Protein AF-A0A502ZAD7-F1 (afdb_monomer_lite)

Foldseek 3Di:
DDDPDDPDDDADPAKDKDWDADPVPRDIDIDIGHGDDPPPD

Secondary structure (DSSP, 8-state):
------------SS-EEEEEE-TTT-SEEEEEE----TT--

Radius of gyration: 15.73 Å; chains: 1; bounding box: 45×20×29 Å

pLDDT: mean 91.61, std 12.92, range [46.81, 98.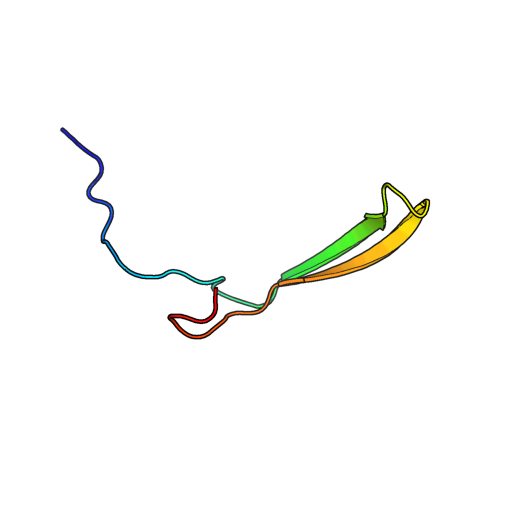5]

Sequence (41 aa):
MGLLLHDYQTTVKSRATLAGIGVHSGKTVTVHFLPADADTG

Structure (mmCIF, N/CA/C/O backbone):
data_AF-A0A502ZAD7-F1
#
_entry.id   AF-A0A502ZAD7-F1
#
loop_
_atom_site.group_PDB
_atom_site.id
_atom_site.type_symbol
_atom_site.label_atom_id
_atom_site.label_alt_id
_atom_site.label_comp_id
_atom_site.label_asym_id
_atom_site.label_entity_id
_atom_site.label_seq_id
_atom_site.pdbx_PDB_ins_code
_atom_site.Cartn_x
_atom_site.Cartn_y
_atom_site.Cartn_z
_atom_site.occupancy
_atom_site.B_iso_or_equiv
_atom_site.auth_seq_id
_atom_site.auth_comp_id
_atom_site.auth_asym_id
_atom_site.auth_atom_id
_atom_site.pdbx_PDB_model_num
ATOM 1 N N . MET A 1 1 ? 33.684 0.152 0.359 1.00 46.81 1 MET A N 1
ATOM 2 C CA . MET A 1 1 ? 32.956 -0.969 -0.273 1.00 46.81 1 MET A CA 1
ATOM 3 C C . MET A 1 1 ? 31.465 -0.698 -0.121 1.00 46.81 1 MET A C 1
ATOM 5 O O . MET A 1 1 ? 30.940 -0.923 0.958 1.00 46.81 1 MET A O 1
ATOM 9 N N . GLY A 1 2 ? 30.838 -0.069 -1.122 1.00 61.06 2 GLY A N 1
ATOM 10 C CA . GLY A 1 2 ? 29.455 0.428 -1.049 1.00 61.06 2 GLY A CA 1
ATOM 11 C C . GLY A 1 2 ? 28.414 -0.592 -1.518 1.00 61.06 2 GLY A C 1
ATOM 12 O O . GLY A 1 2 ? 28.734 -1.482 -2.303 1.00 61.06 2 GL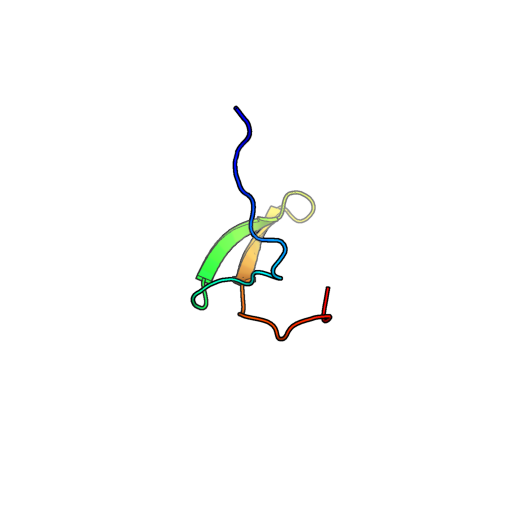Y A O 1
ATOM 13 N N . LEU A 1 3 ? 27.179 -0.455 -1.028 1.00 66.06 3 LEU A N 1
ATOM 14 C CA . LEU A 1 3 ? 26.015 -1.211 -1.493 1.00 66.06 3 LEU A CA 1
ATOM 15 C C . LEU A 1 3 ? 25.733 -0.831 -2.956 1.00 66.06 3 LEU A C 1
ATOM 17 O O . LEU A 1 3 ? 25.486 0.336 -3.251 1.00 66.06 3 LEU A O 1
ATOM 21 N N . LEU A 1 4 ? 25.786 -1.804 -3.865 1.00 64.25 4 LEU A N 1
ATOM 22 C CA . LEU A 1 4 ? 25.434 -1.621 -5.274 1.00 64.25 4 LEU A CA 1
ATOM 23 C C . LEU A 1 4 ? 23.900 -1.572 -5.378 1.00 64.25 4 LEU A C 1
ATOM 25 O O . LEU A 1 4 ? 23.238 -2.588 -5.585 1.00 64.25 4 LEU A O 1
ATOM 29 N N . LEU A 1 5 ? 23.326 -0.394 -5.127 1.00 69.38 5 LEU A N 1
ATOM 30 C CA . LEU A 1 5 ? 21.924 -0.122 -5.421 1.00 69.38 5 LEU A CA 1
ATOM 31 C C . LEU A 1 5 ? 21.808 -0.001 -6.936 1.00 69.38 5 LEU A C 1
ATOM 33 O O . LEU A 1 5 ? 22.380 0.902 -7.541 1.00 69.38 5 LEU A O 1
ATOM 37 N N . HIS A 1 6 ? 21.123 -0.955 -7.554 1.00 66.62 6 HIS A N 1
ATOM 38 C CA . HIS A 1 6 ? 20.757 -0.818 -8.951 1.00 66.62 6 HIS A CA 1
ATOM 39 C C . HIS A 1 6 ? 19.703 0.290 -9.044 1.00 66.62 6 HIS A C 1
ATOM 41 O O . HIS A 1 6 ? 18.681 0.209 -8.362 1.00 66.62 6 HIS A O 1
ATOM 47 N N . ASP A 1 7 ? 19.971 1.316 -9.850 1.00 79.19 7 ASP A N 1
ATOM 48 C CA . ASP A 1 7 ? 19.154 2.531 -9.971 1.00 79.19 7 ASP A CA 1
ATOM 49 C C . ASP A 1 7 ? 17.901 2.267 -10.833 1.00 79.19 7 ASP A C 1
ATOM 51 O O . ASP A 1 7 ? 17.723 2.794 -11.930 1.00 79.19 7 ASP A O 1
ATOM 55 N N . TYR A 1 8 ? 17.050 1.351 -10.369 1.00 87.25 8 TYR A N 1
ATOM 56 C CA . TYR A 1 8 ? 15.776 1.014 -10.996 1.00 87.25 8 TYR A CA 1
ATOM 57 C C . TYR A 1 8 ? 14.627 1.433 -10.092 1.00 87.25 8 TYR A C 1
ATOM 59 O O . TYR A 1 8 ? 14.682 1.286 -8.869 1.00 87.25 8 TYR A O 1
ATOM 67 N N . GLN A 1 9 ? 13.541 1.888 -10.707 1.00 92.94 9 GLN A N 1
ATOM 68 C CA . GLN A 1 9 ? 12.301 2.102 -9.979 1.00 92.94 9 GLN A CA 1
ATOM 69 C C . GLN A 1 9 ? 11.781 0.786 -9.412 1.00 92.94 9 GLN A C 1
ATOM 71 O O . GLN A 1 9 ? 11.847 -0.268 -10.047 1.00 92.94 9 GLN A O 1
ATOM 76 N N . THR A 1 10 ? 11.248 0.864 -8.197 1.00 94.25 10 THR A N 1
ATOM 77 C CA . THR A 1 10 ? 10.648 -0.277 -7.512 1.00 94.25 10 THR A CA 1
ATOM 78 C C . THR A 1 10 ? 9.212 0.045 -7.139 1.00 94.25 10 THR A C 1
ATOM 80 O O . THR A 1 10 ? 8.849 1.192 -6.890 1.00 94.25 10 THR A O 1
ATOM 83 N N . THR A 1 11 ? 8.386 -0.993 -7.104 1.00 97.19 11 THR A N 1
ATOM 84 C CA . THR A 1 11 ? 6.995 -0.929 -6.659 1.00 97.19 11 THR A CA 1
ATOM 85 C C . THR A 1 11 ? 6.707 -2.118 -5.743 1.00 97.19 11 THR A C 1
ATOM 87 O O . THR A 1 11 ? 7.552 -3.005 -5.578 1.00 97.19 11 THR A O 1
ATOM 90 N N . VAL A 1 12 ? 5.531 -2.169 -5.115 1.00 97.75 12 VAL A N 1
ATOM 91 C CA . VAL A 1 12 ? 5.157 -3.335 -4.302 1.00 97.75 12 VAL A CA 1
ATOM 92 C C . VAL A 1 12 ? 4.967 -4.563 -5.195 1.00 97.75 12 VAL A C 1
ATOM 94 O O . VAL A 1 12 ? 4.320 -4.501 -6.235 1.00 97.75 12 VAL A O 1
ATOM 97 N N . LYS A 1 13 ? 5.501 -5.716 -4.776 1.00 97.81 13 LYS A N 1
ATOM 98 C CA . LYS A 1 13 ? 5.429 -6.963 -5.563 1.00 97.81 13 LYS A CA 1
ATOM 99 C C . LYS A 1 13 ? 3.992 -7.463 -5.771 1.00 97.81 13 LYS A C 1
ATOM 101 O O . LYS A 1 13 ? 3.695 -8.119 -6.764 1.00 97.81 13 LYS A O 1
ATOM 106 N N . SER A 1 14 ? 3.115 -7.204 -4.808 1.00 97.94 14 SER A N 1
ATOM 107 C CA . SER A 1 14 ? 1.725 -7.655 -4.804 1.00 97.94 14 SER A CA 1
ATOM 108 C C . SER A 1 14 ? 0.871 -6.722 -3.957 1.00 97.94 14 SER A C 1
ATOM 110 O O . SER A 1 14 ? 1.386 -6.052 -3.061 1.00 97.94 14 SER A O 1
ATOM 112 N N . ARG A 1 15 ? -0.447 -6.728 -4.191 1.00 98.19 15 ARG A N 1
ATOM 113 C CA . ARG A 1 15 ? -1.401 -5.982 -3.364 1.00 98.19 15 ARG A CA 1
ATOM 114 C C . ARG A 1 15 ? -1.274 -6.373 -1.891 1.00 98.19 15 ARG A C 1
ATOM 116 O O . ARG A 1 15 ? -1.311 -7.556 -1.561 1.00 98.19 15 ARG A O 1
ATOM 123 N N . ALA A 1 16 ? -1.221 -5.374 -1.018 1.00 98.31 16 ALA A N 1
ATOM 124 C CA . ALA A 1 16 ? -1.320 -5.549 0.428 1.00 98.31 16 ALA A CA 1
ATOM 125 C C . ALA A 1 16 ? -2.494 -4.733 0.975 1.00 98.31 16 ALA A C 1
ATOM 127 O O . ALA A 1 16 ? -2.815 -3.662 0.460 1.00 98.31 16 ALA A O 1
ATOM 128 N N . THR A 1 17 ? -3.154 -5.252 2.008 1.00 98.50 17 THR A N 1
ATOM 129 C CA . THR A 1 17 ? -4.267 -4.571 2.680 1.00 98.50 17 THR A CA 1
ATOM 130 C C . THR A 1 17 ? -3.991 -4.515 4.172 1.00 98.50 17 THR A C 1
ATOM 132 O O . THR A 1 17 ? -3.634 -5.529 4.766 1.00 98.50 17 THR A O 1
ATOM 135 N N . LEU A 1 18 ? -4.170 -3.336 4.765 1.00 98.19 18 LEU A N 1
ATOM 136 C CA . LEU A 1 18 ? -3.993 -3.096 6.192 1.00 98.19 18 LEU A CA 1
ATOM 137 C C . LEU A 1 18 ? -5.236 -2.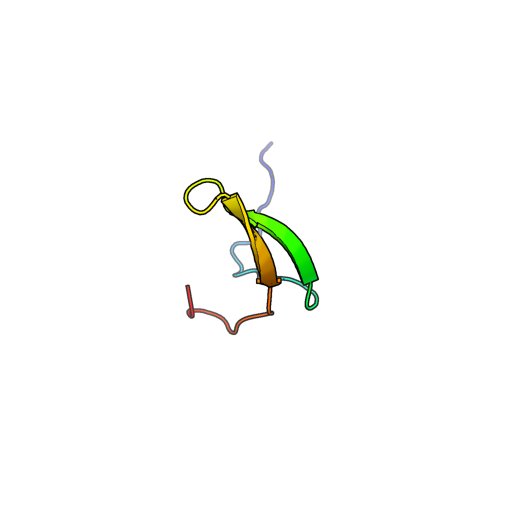410 6.754 1.00 98.19 18 LEU A C 1
ATOM 139 O O . LEU A 1 18 ? -5.691 -1.414 6.197 1.00 98.19 18 LEU A O 1
ATOM 143 N N . ALA A 1 19 ? -5.750 -2.915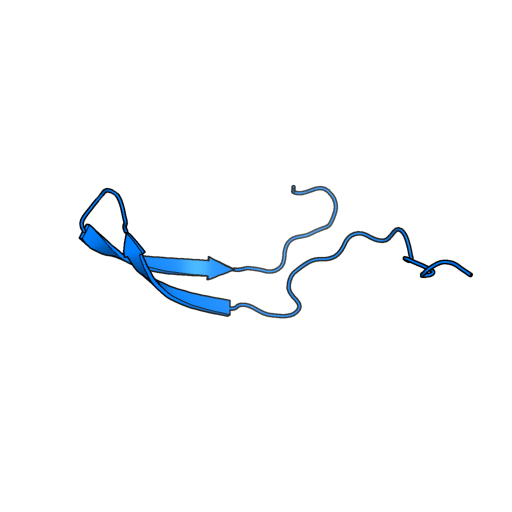 7.872 1.00 98.31 19 ALA A N 1
ATOM 144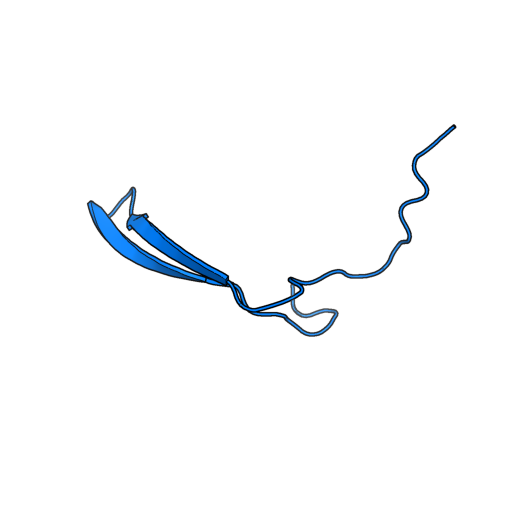 C CA . ALA A 1 19 ? -6.785 -2.250 8.655 1.00 98.31 19 ALA A CA 1
ATOM 145 C C . ALA A 1 19 ? -6.183 -1.698 9.954 1.00 98.31 19 ALA A C 1
ATOM 147 O O . ALA A 1 19 ? -5.341 -2.345 10.575 1.00 98.31 19 ALA A O 1
ATOM 148 N N . GLY A 1 20 ? -6.617 -0.509 10.368 1.00 98.12 20 GLY A N 1
ATOM 149 C CA . GLY A 1 20 ? -6.134 0.152 11.580 1.00 98.12 20 GLY A CA 1
ATOM 150 C C . GLY A 1 20 ? -7.040 1.295 12.028 1.00 98.12 20 GLY A C 1
ATOM 151 O O . GLY A 1 20 ? -8.127 1.479 11.484 1.00 98.12 20 GLY A O 1
ATOM 152 N N . ILE A 1 21 ? -6.600 2.064 13.025 1.00 98.50 21 ILE A N 1
ATOM 153 C CA . ILE A 1 21 ? -7.337 3.223 13.549 1.00 98.50 21 ILE A CA 1
ATOM 154 C C . ILE A 1 21 ? -6.734 4.516 12.992 1.00 98.50 21 ILE A C 1
ATOM 156 O O . ILE A 1 21 ? -5.529 4.742 13.092 1.00 98.50 21 ILE A O 1
ATOM 160 N N . GLY A 1 22 ? -7.567 5.381 12.412 1.00 97.81 22 GLY A N 1
ATOM 161 C CA . GLY A 1 22 ? -7.146 6.690 11.921 1.00 97.81 22 GLY A CA 1
ATOM 162 C C . GLY A 1 22 ? -6.843 7.643 13.076 1.00 97.81 22 GLY A C 1
ATOM 163 O O . GLY A 1 22 ? -7.736 7.972 13.846 1.00 97.81 22 GLY A O 1
ATOM 164 N N . VAL A 1 23 ? -5.607 8.134 13.178 1.00 97.50 23 VAL A N 1
ATOM 165 C CA . VAL A 1 23 ? -5.148 8.910 14.351 1.00 97.50 23 VAL A CA 1
ATOM 166 C C . VAL A 1 23 ? -5.892 10.233 14.577 1.00 97.50 23 VAL A C 1
ATOM 168 O O . VAL A 1 23 ? -6.012 10.672 15.713 1.00 97.50 23 VAL A O 1
ATOM 171 N N . HIS A 1 24 ? -6.440 10.847 13.522 1.00 97.56 24 HIS A N 1
ATOM 172 C CA . HIS A 1 24 ? -7.244 12.072 13.631 1.00 97.56 24 HIS A CA 1
ATOM 173 C C . HIS A 1 24 ? -8.738 11.793 13.831 1.00 97.56 24 HIS A C 1
ATOM 175 O O . HIS A 1 24 ? -9.439 12.578 14.461 1.00 97.56 24 HIS A O 1
ATOM 181 N N . SER A 1 25 ? -9.249 10.700 13.259 1.00 96.94 25 SER A N 1
ATOM 182 C CA . SER A 1 25 ? -10.686 10.408 13.240 1.00 96.94 25 SER A CA 1
ATOM 183 C C . SER A 1 25 ? -11.127 9.445 14.341 1.00 96.94 25 SER A C 1
ATOM 185 O O . SER A 1 25 ? -12.316 9.376 14.636 1.00 96.94 25 SER A O 1
ATOM 187 N N . GLY A 1 26 ? -10.204 8.656 14.897 1.00 97.88 26 GLY A N 1
ATOM 188 C CA . GLY A 1 26 ? -10.482 7.554 15.820 1.00 97.88 26 GLY A CA 1
ATOM 189 C C . GLY A 1 26 ? -11.235 6.372 15.193 1.00 97.88 26 GLY A C 1
ATOM 190 O O . GLY A 1 26 ? -11.585 5.431 15.899 1.00 97.88 26 GLY A O 1
ATOM 191 N N . LYS A 1 27 ? -11.508 6.397 13.882 1.00 98.38 27 LYS A N 1
ATOM 192 C CA . LYS A 1 27 ? -12.315 5.378 13.189 1.00 98.38 27 LYS A CA 1
ATOM 193 C C . LYS A 1 27 ? -11.445 4.279 12.594 1.00 98.38 27 LYS A C 1
ATOM 195 O O . LYS A 1 27 ? -10.286 4.521 12.257 1.00 98.38 27 LYS A O 1
ATOM 200 N N . THR A 1 28 ? -12.026 3.098 12.386 1.00 98.25 28 THR A N 1
ATOM 201 C CA . THR A 1 28 ? -11.399 2.053 11.569 1.00 98.25 28 THR A CA 1
ATOM 202 C C . THR A 1 28 ? -11.219 2.547 10.134 1.00 98.25 28 THR A C 1
ATOM 204 O O . THR A 1 28 ? -12.159 3.045 9.518 1.00 98.25 28 THR A O 1
ATOM 207 N N . VAL A 1 29 ? -10.010 2.395 9.602 1.00 98.06 29 VAL A N 1
ATOM 208 C CA . VAL A 1 29 ? -9.636 2.723 8.224 1.00 98.06 29 VAL A CA 1
ATOM 209 C C . VAL A 1 29 ? -8.962 1.507 7.604 1.00 98.06 29 VAL A C 1
ATOM 211 O O . VAL A 1 29 ? -8.233 0.781 8.278 1.00 98.06 29 VAL A O 1
ATOM 214 N N . THR A 1 30 ? -9.202 1.298 6.311 1.00 98.25 30 THR A N 1
ATOM 215 C CA . THR A 1 30 ? -8.512 0.284 5.509 1.00 98.25 30 THR A CA 1
ATOM 216 C C . THR A 1 30 ? -7.659 0.972 4.450 1.00 98.25 30 THR A C 1
ATOM 218 O O . THR A 1 30 ? -8.138 1.867 3.759 1.00 98.25 30 THR A O 1
ATOM 221 N N . VAL A 1 31 ? -6.405 0.548 4.322 1.00 98.06 31 VAL A N 1
ATOM 222 C CA . VAL A 1 31 ? -5.444 1.029 3.325 1.00 98.06 31 VAL A CA 1
ATOM 223 C C . VAL A 1 31 ? -5.111 -0.112 2.372 1.00 98.06 31 VAL A C 1
ATOM 225 O O . VAL A 1 31 ? -4.860 -1.240 2.803 1.00 98.06 31 VAL A O 1
ATOM 228 N N . HIS A 1 32 ? -5.088 0.191 1.075 1.00 98.38 32 HIS A N 1
ATOM 229 C CA . HIS A 1 32 ? -4.659 -0.736 0.035 1.00 98.38 32 HIS A CA 1
ATOM 230 C C . HIS A 1 32 ? -3.389 -0.215 -0.629 1.00 98.38 32 HIS A C 1
ATOM 232 O O . HIS A 1 32 ? -3.378 0.887 -1.169 1.00 98.38 32 HIS A O 1
ATOM 238 N N . PHE A 1 33 ? -2.348 -1.039 -0.625 1.00 98.38 33 PHE A N 1
ATOM 239 C CA . PHE A 1 33 ? -1.136 -0.812 -1.400 1.00 98.38 33 PHE A CA 1
ATOM 240 C C . PHE A 1 33 ? -1.261 -1.590 -2.703 1.00 98.38 33 PHE A C 1
ATOM 242 O O . PHE A 1 33 ? -1.529 -2.795 -2.674 1.00 98.38 33 PHE A O 1
ATOM 249 N N . LEU A 1 34 ? -1.095 -0.906 -3.830 1.00 98.44 34 LEU A N 1
ATOM 250 C CA . LEU A 1 34 ? -1.190 -1.478 -5.168 1.00 98.44 34 LEU A CA 1
ATOM 251 C C . LEU A 1 34 ? 0.157 -1.312 -5.880 1.00 98.44 34 LEU A C 1
ATOM 253 O O . LEU A 1 34 ? 0.810 -0.289 -5.663 1.00 98.44 34 LEU A O 1
ATOM 257 N N . PRO A 1 35 ? 0.578 -2.284 -6.711 1.00 98.31 35 PRO A N 1
ATOM 258 C CA . PRO A 1 35 ? 1.649 -2.044 -7.667 1.00 98.31 35 PRO A CA 1
ATOM 259 C C . PRO A 1 35 ? 1.289 -0.849 -8.552 1.00 98.31 35 PRO A C 1
ATOM 261 O O . PRO A 1 35 ? 0.115 -0.634 -8.861 1.00 98.31 35 PRO A O 1
ATOM 264 N N . ALA A 1 36 ? 2.304 -0.101 -8.952 1.00 98.25 36 ALA A N 1
ATOM 265 C CA . ALA A 1 36 ? 2.180 1.042 -9.840 1.00 98.25 36 ALA A CA 1
ATOM 266 C C . ALA A 1 36 ? 3.208 0.926 -10.962 1.00 98.25 36 ALA A C 1
ATOM 268 O O . ALA A 1 36 ? 4.281 0.344 -10.765 1.00 98.25 36 ALA A O 1
ATOM 269 N N . ASP A 1 37 ? 2.863 1.493 -12.112 1.00 97.88 37 ASP A N 1
ATOM 270 C CA . ASP A 1 37 ? 3.781 1.623 -13.233 1.00 97.88 37 ASP A CA 1
ATOM 271 C C . ASP A 1 37 ? 4.912 2.601 -12.881 1.00 97.88 37 ASP A C 1
ATOM 273 O O . ASP A 1 37 ? 4.783 3.442 -11.980 1.00 97.88 37 ASP A O 1
ATOM 277 N N . ALA A 1 38 ? 6.030 2.490 -13.598 1.00 96.62 38 ALA A N 1
ATOM 278 C CA . ALA A 1 38 ? 7.133 3.434 -13.462 1.00 96.62 38 ALA A CA 1
ATOM 279 C C . ALA A 1 38 ? 6.661 4.882 -13.715 1.00 96.62 38 ALA A C 1
ATOM 28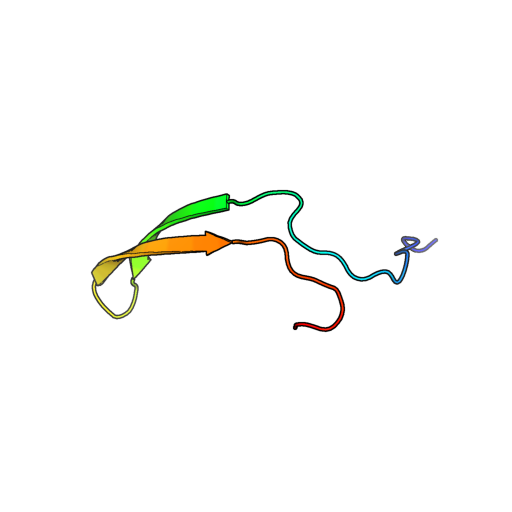1 O O . ALA A 1 38 ? 5.733 5.114 -14.486 1.00 96.62 38 ALA A O 1
ATOM 282 N N . ASP A 1 39 ? 7.300 5.838 -13.043 1.00 96.06 39 ASP A N 1
ATOM 283 C CA . ASP A 1 39 ? 7.077 7.287 -13.141 1.00 96.06 39 ASP A CA 1
ATOM 284 C C . ASP A 1 39 ? 5.705 7.785 -12.641 1.00 96.06 39 ASP A C 1
ATOM 286 O O . ASP A 1 39 ? 5.300 8.906 -12.937 1.00 96.06 39 ASP A O 1
ATOM 290 N N . THR A 1 40 ? 4.987 6.981 -11.846 1.00 97.44 40 THR A N 1
ATOM 291 C CA . THR A 1 40 ? 3.680 7.372 -11.268 1.00 97.44 40 THR A CA 1
ATOM 292 C C . THR A 1 40 ? 3.791 8.221 -9.986 1.00 97.44 40 THR A C 1
ATOM 294 O O . THR A 1 40 ? 2.822 8.879 -9.605 1.00 97.44 40 THR A O 1
ATOM 297 N N . GLY A 1 41 ? 4.926 8.143 -9.278 1.00 91.12 41 GLY A N 1
ATOM 298 C CA . GLY A 1 41 ? 5.132 8.710 -7.933 1.00 91.12 41 GLY A CA 1
ATOM 299 C C . GLY A 1 41 ? 5.539 10.176 -7.894 1.00 91.12 41 GLY A C 1
ATOM 300 O O . GLY A 1 41 ? 6.191 10.639 -8.853 1.00 91.12 41 GLY A O 1
#